Protein AF-A0A0C3NG25-F1 (afdb_monomer)

Sequence (75 aa):
NWLCTKALWDRWEEELELLTLETGWPQKFFLHKEKFWSGRHMEALAVGNTGFACYSARQSQMYRDLAGTLGCTSR

Structure (mmCIF, N/CA/C/O backbone):
data_AF-A0A0C3NG25-F1
#
_entry.id   AF-A0A0C3NG25-F1
#
loop_
_atom_site.group_PDB
_atom_site.id
_atom_site.type_symbol
_atom_site.label_atom_id
_atom_site.label_alt_id
_atom_site.label_comp_id
_atom_site.label_asym_id
_atom_site.label_entity_id
_atom_site.label_seq_id
_atom_site.pdbx_PDB_ins_code
_atom_site.Cartn_x
_atom_site.Cartn_y
_atom_site.Cartn_z
_atom_site.occupancy
_atom_site.B_iso_or_equiv
_atom_site.auth_seq_id
_atom_site.auth_comp_id
_atom_site.au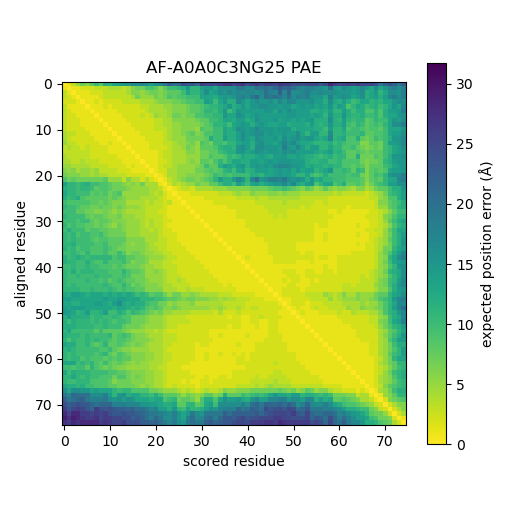th_asym_id
_atom_site.auth_atom_id
_atom_site.pdbx_PDB_model_num
ATOM 1 N N . ASN A 1 1 ? -29.598 4.281 36.432 1.00 79.44 1 ASN A N 1
ATOM 2 C CA . ASN A 1 1 ? -30.404 3.778 35.300 1.00 79.44 1 ASN A CA 1
ATOM 3 C C . ASN A 1 1 ? -29.516 2.854 34.474 1.00 79.44 1 ASN A C 1
ATOM 5 O O . ASN A 1 1 ? -28.625 3.347 33.797 1.00 79.44 1 ASN A O 1
ATOM 9 N N . TRP A 1 2 ? -29.685 1.537 34.614 1.00 92.44 2 TRP A N 1
ATOM 10 C CA . TRP A 1 2 ? -28.770 0.526 34.059 1.00 92.44 2 T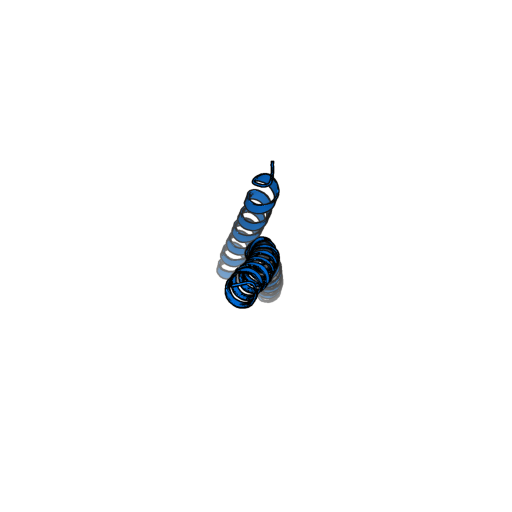RP A CA 1
ATOM 11 C C . TRP A 1 2 ? -28.782 0.467 32.522 1.00 92.44 2 TRP A C 1
ATOM 13 O O . TRP A 1 2 ? -27.773 0.117 31.918 1.00 92.44 2 TRP A O 1
ATOM 23 N N . LEU A 1 3 ? -29.885 0.886 31.888 1.00 93.50 3 LEU A N 1
ATOM 24 C CA . LEU A 1 3 ? -30.012 0.961 30.429 1.00 93.50 3 LEU A CA 1
ATOM 25 C C . LEU A 1 3 ? -29.063 1.999 29.817 1.00 93.50 3 LEU A C 1
ATOM 27 O O . LEU A 1 3 ? -28.448 1.737 28.789 1.00 93.50 3 LEU A O 1
ATOM 31 N N . CYS A 1 4 ? -28.897 3.152 30.471 1.00 91.81 4 CYS A N 1
ATOM 32 C CA . CYS A 1 4 ? -27.951 4.176 30.022 1.00 91.81 4 CYS A CA 1
ATOM 33 C C . CYS A 1 4 ? -26.504 3.682 30.123 1.00 91.81 4 CYS A C 1
ATOM 35 O O . CYS A 1 4 ? -25.704 3.932 29.230 1.00 91.81 4 CYS A O 1
ATOM 37 N N . THR A 1 5 ? -26.176 2.960 31.198 1.00 91.88 5 THR A N 1
ATOM 38 C CA . THR A 1 5 ? -24.845 2.375 31.390 1.00 91.88 5 THR A CA 1
ATOM 39 C C . THR A 1 5 ? -24.556 1.294 30.351 1.00 91.88 5 THR A C 1
ATOM 41 O O . THR A 1 5 ? -23.460 1.274 29.806 1.00 91.88 5 THR A O 1
ATOM 44 N N . LYS A 1 6 ? -25.545 0.452 30.021 1.00 94.44 6 LYS A N 1
ATOM 45 C CA . LYS A 1 6 ? -25.422 -0.552 28.959 1.00 94.44 6 LYS A CA 1
ATOM 46 C C . LYS A 1 6 ? -25.174 0.090 27.590 1.00 94.44 6 LYS A C 1
ATOM 48 O O . LYS A 1 6 ? -24.208 -0.258 26.933 1.00 94.44 6 LYS A O 1
ATOM 53 N N . ALA A 1 7 ? -25.975 1.086 27.210 1.00 95.00 7 ALA A N 1
ATOM 54 C CA . ALA A 1 7 ? -25.833 1.758 25.916 1.00 95.00 7 ALA A CA 1
ATOM 55 C C . ALA A 1 7 ? -24.478 2.473 25.734 1.00 95.00 7 ALA A C 1
ATOM 57 O O . ALA A 1 7 ? -23.986 2.589 24.615 1.00 95.00 7 ALA A O 1
ATOM 58 N N . LEU A 1 8 ? -23.875 2.972 26.819 1.00 94.94 8 LEU A N 1
ATOM 59 C CA . LEU A 1 8 ? -22.517 3.527 26.784 1.00 94.94 8 LEU A CA 1
ATOM 60 C C . LEU A 1 8 ? -21.456 2.444 26.576 1.00 94.94 8 LEU A C 1
ATOM 62 O O . LEU A 1 8 ? -20.468 2.690 25.892 1.00 94.94 8 LEU A O 1
ATOM 66 N N . TRP A 1 9 ? -21.662 1.272 27.172 1.00 94.94 9 TRP A N 1
ATOM 67 C CA . TRP A 1 9 ? -20.749 0.142 27.053 1.00 94.94 9 TRP A CA 1
ATOM 68 C C . TRP A 1 9 ? -20.776 -0.444 25.639 1.00 94.94 9 TRP A C 1
ATOM 70 O O . TRP A 1 9 ? -19.723 -0.564 25.024 1.00 94.94 9 TRP A O 1
ATOM 80 N N . ASP A 1 10 ? -21.975 -0.673 25.096 1.00 96.19 10 ASP A N 1
ATOM 81 C CA . ASP A 1 10 ? -22.175 -1.162 23.727 1.00 96.19 10 ASP A CA 1
ATOM 82 C C . ASP A 1 10 ? -21.521 -0.206 22.702 1.00 96.19 10 ASP A C 1
ATOM 84 O O . ASP A 1 10 ? -20.809 -0.639 21.801 1.00 96.19 10 ASP A O 1
ATOM 88 N N . ARG A 1 11 ? -21.668 1.118 22.885 1.00 95.88 11 ARG A N 1
ATOM 89 C CA . ARG A 1 11 ? -21.015 2.115 22.016 1.00 95.88 11 ARG A CA 1
ATOM 90 C C . ARG A 1 11 ? -19.492 2.059 22.088 1.00 95.88 11 ARG A C 1
ATOM 92 O O . ARG A 1 11 ? -18.830 2.206 21.067 1.00 95.88 11 ARG A O 1
ATOM 99 N N . TRP A 1 12 ? -18.933 1.912 23.287 1.00 95.19 12 TRP A N 1
ATOM 100 C CA . TRP A 1 12 ? -17.484 1.815 23.432 1.00 95.19 12 TRP A CA 1
ATOM 101 C C . TRP A 1 12 ? -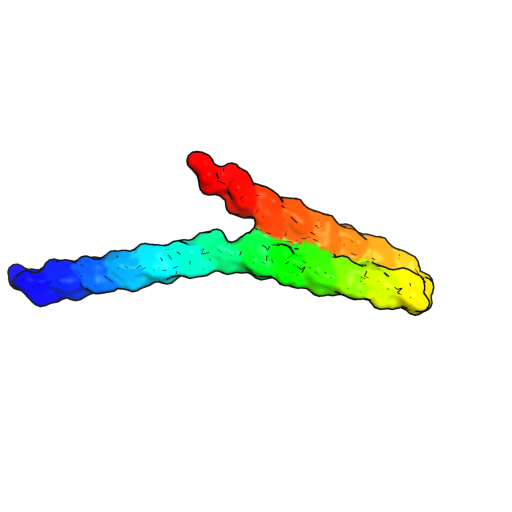16.971 0.558 22.721 1.00 95.19 12 TRP A C 1
ATOM 103 O O . TRP A 1 12 ? -15.989 0.631 21.990 1.00 95.19 12 TRP A O 1
ATOM 113 N N . GLU A 1 13 ? -17.652 -0.575 22.866 1.00 95.06 13 GLU A N 1
ATOM 114 C CA . GLU A 1 13 ? -17.277 -1.805 22.168 1.00 95.06 13 GLU A CA 1
ATOM 115 C C . GLU A 1 13 ? -17.276 -1.622 20.638 1.00 95.06 13 GLU A C 1
ATOM 117 O O . GLU A 1 13 ? -16.280 -1.946 19.990 1.00 95.06 13 GLU A O 1
ATOM 122 N N . GLU A 1 14 ? -18.315 -0.990 20.080 1.00 92.31 14 GLU A N 1
ATOM 123 C CA . GLU A 1 14 ? -18.383 -0.639 18.652 1.00 92.31 14 GLU A CA 1
ATOM 124 C C . GLU A 1 14 ? -17.240 0.294 18.214 1.00 92.31 14 GLU A C 1
ATOM 126 O O . GLU A 1 14 ? -16.581 0.046 17.204 1.00 92.31 14 GLU A O 1
ATOM 131 N N . GLU A 1 15 ? -16.965 1.362 18.969 1.00 93.00 15 GLU A N 1
ATOM 132 C CA . GLU A 1 15 ? -15.862 2.286 18.671 1.00 93.00 15 GLU A CA 1
ATOM 133 C C . GLU A 1 15 ? -14.504 1.575 18.711 1.00 93.00 15 GLU A C 1
ATOM 135 O O . GLU A 1 15 ? -13.641 1.828 17.868 1.00 93.00 15 GLU A O 1
ATOM 140 N N . LEU A 1 16 ? -14.310 0.658 19.660 1.00 90.19 16 LEU A N 1
ATOM 141 C CA . LEU A 1 16 ? -13.076 -0.107 19.795 1.00 90.19 16 LEU A CA 1
ATOM 142 C C . LEU A 1 16 ? -12.879 -1.064 18.611 1.00 90.19 16 LEU A C 1
ATOM 144 O O . LEU A 1 16 ? -11.765 -1.191 18.092 1.00 90.19 16 LEU A O 1
ATOM 148 N N . GLU A 1 17 ? -13.953 -1.704 18.153 1.00 89.69 17 GLU A N 1
ATOM 149 C CA . GLU A 1 17 ? -13.938 -2.574 16.980 1.00 89.69 17 GLU A CA 1
ATOM 150 C C . GLU A 1 17 ? -13.644 -1.775 15.701 1.00 89.69 17 GLU A C 1
ATOM 152 O O . GLU A 1 17 ? -12.753 -2.148 14.932 1.00 89.69 17 GLU A O 1
ATOM 157 N N . LEU A 1 18 ? -14.291 -0.620 15.516 1.00 87.25 18 LEU A N 1
ATOM 158 C CA . LEU A 1 18 ? -14.039 0.286 14.391 1.00 87.25 18 LEU A CA 1
ATOM 159 C C . LEU A 1 18 ? -12.591 0.785 14.371 1.00 87.25 18 LEU A C 1
ATOM 161 O O . LEU A 1 18 ? -11.927 0.665 13.344 1.00 87.25 18 LEU A O 1
ATOM 165 N N . LEU A 1 19 ? -12.055 1.249 15.503 1.00 85.31 19 LEU A N 1
ATOM 166 C CA . LEU A 1 19 ? -10.653 1.671 15.609 1.00 85.31 19 LEU A CA 1
ATOM 167 C C . LEU A 1 19 ? -9.686 0.524 15.288 1.00 85.31 19 LEU A C 1
ATOM 169 O O . LEU A 1 19 ? -8.670 0.718 14.616 1.00 85.31 19 LEU A O 1
ATOM 173 N N . THR A 1 20 ? -9.998 -0.697 15.719 1.00 80.44 20 THR A N 1
ATOM 174 C CA . THR A 1 20 ? -9.176 -1.880 15.421 1.00 80.44 20 THR A CA 1
ATOM 175 C C . THR A 1 20 ? -9.216 -2.235 13.930 1.00 80.44 20 THR A C 1
ATOM 177 O O . THR A 1 20 ? -8.197 -2.597 13.338 1.00 80.44 20 THR A O 1
ATOM 180 N N . LEU A 1 21 ? -10.373 -2.093 13.282 1.00 79.06 21 LEU A N 1
ATOM 181 C CA . LEU A 1 21 ? -10.521 -2.319 11.844 1.00 79.06 21 LEU A CA 1
ATOM 182 C C . LEU A 1 21 ? -9.840 -1.219 11.014 1.00 79.06 21 LEU A C 1
ATOM 184 O O . LEU A 1 21 ? -9.202 -1.514 9.997 1.00 79.06 21 LEU A O 1
ATOM 188 N N . GLU A 1 22 ? -9.928 0.033 11.460 1.00 83.50 22 GLU A N 1
ATOM 189 C CA . GLU A 1 22 ? -9.342 1.195 10.794 1.00 83.50 22 GLU A CA 1
ATOM 190 C C . GLU A 1 22 ? -7.820 1.250 10.939 1.00 83.50 22 GLU A C 1
ATOM 192 O O . GLU A 1 22 ? -7.137 1.585 9.974 1.00 83.50 22 GLU A O 1
ATOM 197 N N . THR A 1 23 ? -7.254 0.853 12.082 1.00 78.69 23 THR A N 1
ATOM 198 C CA . THR A 1 23 ? -5.796 0.905 12.320 1.00 78.69 23 THR A CA 1
ATOM 199 C C . THR A 1 23 ? -4.990 0.063 11.324 1.00 78.69 23 THR A C 1
ATOM 201 O O . THR A 1 23 ? -3.880 0.443 10.951 1.00 78.69 23 THR A O 1
ATOM 204 N N . GLY A 1 24 ? -5.550 -1.038 10.812 1.00 81.19 24 GLY A N 1
ATOM 205 C CA . GLY A 1 24 ? -4.899 -1.873 9.795 1.00 81.19 24 GLY A CA 1
ATOM 206 C C . GLY A 1 24 ? -5.173 -1.464 8.342 1.00 81.19 24 GLY A C 1
ATOM 207 O O . GLY 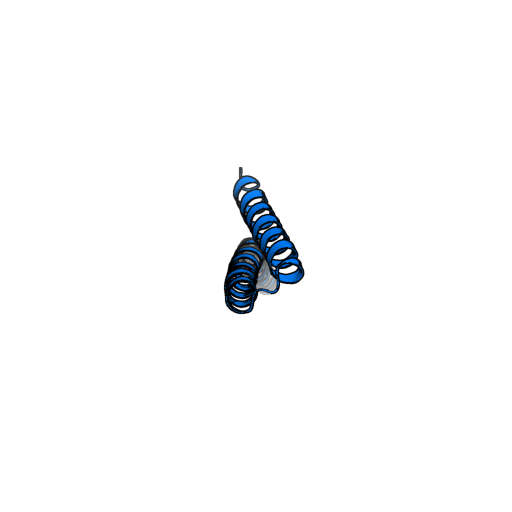A 1 24 ? -4.494 -1.942 7.425 1.00 81.19 24 GLY A O 1
ATOM 208 N N . TRP A 1 25 ? -6.178 -0.621 8.090 1.00 87.88 25 TRP A N 1
ATOM 209 C CA . TRP A 1 25 ? -6.625 -0.306 6.731 1.00 87.88 25 TRP A CA 1
ATOM 210 C C . TRP A 1 25 ? -5.602 0.514 5.924 1.00 87.88 25 TRP A C 1
ATOM 212 O O . TRP A 1 25 ? -5.297 0.102 4.800 1.00 87.88 25 TRP A O 1
ATOM 222 N N . PRO A 1 26 ? -4.990 1.592 6.459 1.00 89.25 26 PRO A N 1
ATOM 223 C CA . PRO A 1 26 ? -4.012 2.386 5.717 1.00 89.25 26 PRO A CA 1
ATOM 224 C C . PRO A 1 26 ? -2.802 1.566 5.257 1.00 89.25 26 PRO A C 1
ATOM 226 O O . PRO A 1 26 ? -2.376 1.676 4.107 1.00 89.25 26 PRO A O 1
ATOM 229 N N . GLN A 1 27 ? -2.292 0.670 6.109 1.00 89.88 27 GLN A N 1
ATOM 230 C CA . GLN A 1 27 ? -1.180 -0.209 5.745 1.00 89.88 27 GLN A CA 1
ATOM 231 C C . GLN A 1 27 ? -1.565 -1.161 4.603 1.00 89.88 27 GLN A C 1
ATOM 233 O O . GLN A 1 27 ? -0.831 -1.286 3.620 1.00 89.88 27 GLN A O 1
ATOM 238 N N . LYS A 1 28 ? -2.741 -1.800 4.688 1.00 91.19 28 LYS A N 1
ATOM 239 C CA . LYS A 1 28 ? -3.263 -2.676 3.624 1.00 91.19 28 LYS A CA 1
ATOM 240 C C . LYS A 1 28 ? -3.476 -1.913 2.316 1.00 91.19 28 LYS A C 1
ATOM 242 O O . LYS A 1 28 ? -3.145 -2.431 1.248 1.00 91.19 28 LYS A O 1
ATOM 247 N N . PHE A 1 29 ? -3.982 -0.684 2.391 1.00 92.62 29 PHE A N 1
ATOM 248 C CA . PHE A 1 29 ? -4.161 0.189 1.236 1.00 92.62 29 PHE A CA 1
ATOM 249 C C . PHE A 1 29 ? -2.824 0.520 0.558 1.00 92.62 29 PHE A C 1
ATOM 251 O O . PHE A 1 29 ? -2.704 0.385 -0.662 1.00 92.62 29 PHE A O 1
ATOM 258 N N . PHE A 1 30 ? -1.795 0.886 1.325 1.00 94.56 30 PHE A N 1
ATOM 259 C CA . PHE A 1 30 ? -0.474 1.180 0.768 1.00 94.56 30 PHE A CA 1
ATOM 260 C C . PHE A 1 30 ? 0.189 -0.050 0.146 1.00 94.56 30 PHE A C 1
ATOM 262 O O . PHE A 1 30 ? 0.694 0.043 -0.970 1.00 94.56 30 PHE A O 1
ATOM 269 N N . LEU A 1 31 ? 0.097 -1.222 0.780 1.00 95.38 31 LEU A N 1
ATOM 270 C CA . LEU A 1 31 ? 0.570 -2.477 0.181 1.00 95.38 31 LEU A CA 1
ATOM 271 C C . LEU A 1 31 ? -0.167 -2.813 -1.122 1.00 95.38 31 LEU A C 1
ATOM 273 O O . LEU A 1 31 ? 0.442 -3.269 -2.088 1.00 95.38 31 LEU A O 1
ATOM 277 N N . HIS A 1 32 ? -1.479 -2.578 -1.180 1.00 96.44 32 HIS A N 1
ATOM 278 C CA . HIS A 1 32 ? -2.246 -2.764 -2.409 1.00 96.44 32 HIS A CA 1
ATOM 279 C C . HIS A 1 32 ? -1.767 -1.819 -3.525 1.00 96.44 32 HIS A C 1
ATOM 281 O O . HIS A 1 32 ? -1.567 -2.252 -4.663 1.00 96.44 32 HIS A O 1
ATOM 287 N N . LYS A 1 33 ? -1.533 -0.541 -3.205 1.00 97.69 33 LYS A N 1
ATOM 288 C CA . LYS A 1 33 ? -1.001 0.446 -4.155 1.00 97.69 33 LYS A CA 1
ATOM 289 C C . LYS A 1 33 ? 0.411 0.108 -4.629 1.00 97.69 33 LYS A C 1
ATOM 291 O O . LYS A 1 33 ? 0.686 0.248 -5.818 1.00 97.69 33 LYS A O 1
ATOM 296 N N . GLU A 1 34 ? 1.283 -0.356 -3.740 1.00 97.75 34 GLU A N 1
ATOM 297 C CA . GLU A 1 34 ? 2.639 -0.801 -4.079 1.00 97.75 34 GLU A CA 1
ATOM 298 C C . GLU A 1 34 ? 2.611 -1.9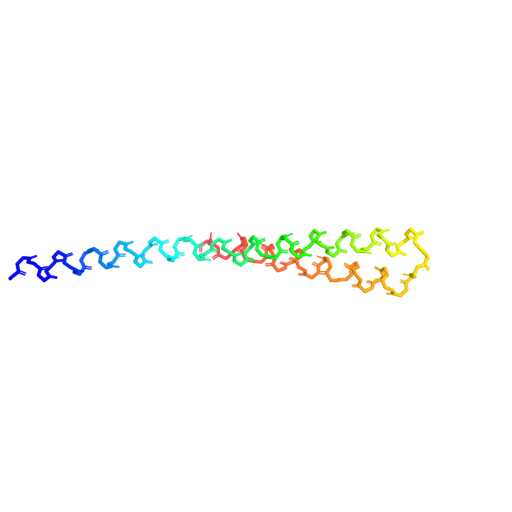03 -5.145 1.00 97.75 34 GLU A C 1
ATOM 300 O O . GLU A 1 34 ? 3.269 -1.768 -6.183 1.00 97.75 34 GLU A O 1
ATOM 305 N N . LYS A 1 35 ? 1.766 -2.924 -4.944 1.00 97.94 35 LYS A N 1
ATOM 306 C CA . LYS A 1 35 ? 1.581 -4.031 -5.891 1.00 97.94 35 LYS A CA 1
ATOM 307 C C . LYS A 1 35 ? 1.020 -3.557 -7.225 1.00 97.94 35 LYS A C 1
ATOM 309 O O . LYS A 1 35 ? 1.508 -3.968 -8.275 1.00 97.94 35 LYS A O 1
ATOM 314 N N . PHE A 1 36 ? 0.024 -2.671 -7.192 1.00 98.19 36 PHE A N 1
ATOM 315 C CA . PHE A 1 36 ? -0.552 -2.081 -8.400 1.00 98.19 36 PHE A CA 1
A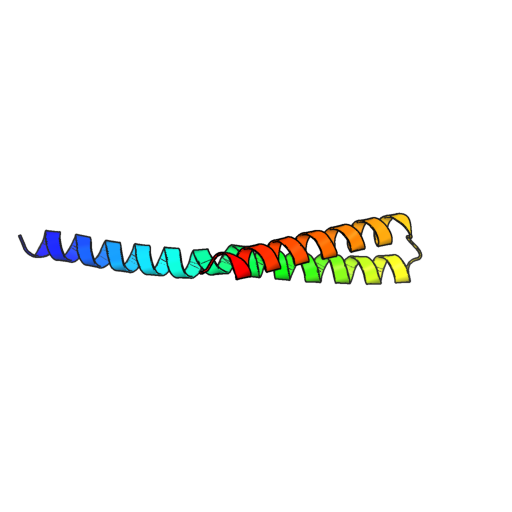TOM 316 C C . PHE A 1 36 ? 0.520 -1.384 -9.250 1.00 98.19 36 PHE A C 1
ATOM 318 O O . PHE A 1 36 ? 0.636 -1.648 -10.446 1.00 98.19 36 PHE A O 1
ATOM 325 N N . TRP A 1 37 ? 1.341 -0.530 -8.637 1.00 98.12 37 TRP A N 1
ATOM 326 C CA . TRP A 1 37 ? 2.385 0.205 -9.353 1.00 98.12 37 TRP A CA 1
ATOM 327 C C . TRP A 1 37 ? 3.545 -0.678 -9.812 1.00 98.12 37 TRP A C 1
ATOM 329 O O . TRP A 1 37 ? 4.100 -0.431 -10.881 1.00 98.12 37 TRP A O 1
ATOM 339 N N . SER A 1 38 ? 3.870 -1.729 -9.058 1.00 97.88 38 SER A N 1
ATOM 340 C CA . SER A 1 38 ? 4.823 -2.758 -9.485 1.00 97.88 38 SER A CA 1
ATOM 341 C C . SER A 1 38 ? 4.341 -3.482 -10.752 1.00 97.88 38 SER A C 1
ATOM 343 O O . SER A 1 38 ? 5.092 -3.619 -11.717 1.00 97.88 38 SER A O 1
ATOM 345 N N . GLY A 1 39 ? 3.052 -3.836 -10.819 1.00 97.88 39 GLY A N 1
ATOM 346 C CA . GLY A 1 39 ? 2.437 -4.383 -12.033 1.00 97.88 39 GLY A CA 1
ATOM 347 C C . GLY A 1 39 ? 2.539 -3.426 -13.225 1.00 97.88 39 GLY A C 1
ATOM 348 O O . GLY A 1 39 ? 3.026 -3.808 -14.287 1.00 97.88 39 GLY A O 1
ATOM 349 N N . ARG A 1 40 ? 2.187 -2.146 -13.024 1.00 97.75 40 ARG A N 1
ATOM 350 C CA . ARG A 1 40 ? 2.318 -1.103 -14.062 1.00 97.75 40 ARG A CA 1
ATOM 351 C C . ARG A 1 40 ? 3.752 -0.908 -14.541 1.00 97.75 40 ARG A C 1
ATOM 353 O O . ARG A 1 40 ? 3.961 -0.651 -15.721 1.00 97.75 40 ARG A O 1
ATOM 360 N N . HIS A 1 41 ? 4.731 -1.043 -13.651 1.00 97.38 41 HIS A N 1
ATOM 361 C CA . HIS A 1 41 ? 6.142 -0.996 -14.016 1.00 97.38 41 HIS A CA 1
ATOM 362 C C . HIS A 1 41 ? 6.524 -2.133 -14.965 1.00 97.38 41 HIS A C 1
ATOM 364 O O . HIS A 1 41 ? 7.137 -1.873 -15.999 1.00 97.38 41 HIS A O 1
ATOM 370 N N . MET A 1 42 ? 6.111 -3.367 -14.667 1.00 97.81 42 MET A N 1
ATOM 371 C CA . MET A 1 42 ? 6.370 -4.506 -15.551 1.00 97.81 42 MET A CA 1
ATOM 372 C C . MET A 1 42 ? 5.677 -4.351 -16.913 1.00 97.81 42 MET A C 1
ATOM 374 O O . MET A 1 42 ? 6.305 -4.592 -17.942 1.00 97.81 42 MET A O 1
ATOM 378 N N . GLU A 1 43 ? 4.426 -3.880 -16.939 1.00 97.81 43 GLU A N 1
ATOM 379 C CA . GLU A 1 43 ? 3.704 -3.560 -18.183 1.00 97.81 43 GLU A CA 1
ATOM 380 C C . GLU A 1 43 ? 4.446 -2.498 -19.013 1.00 97.81 43 GLU A C 1
ATOM 382 O O . GLU A 1 43 ? 4.613 -2.644 -20.224 1.00 97.81 43 GLU A O 1
ATOM 387 N N . ALA A 1 44 ? 4.936 -1.439 -18.362 1.00 97.19 44 ALA A N 1
ATOM 388 C CA . ALA A 1 44 ? 5.670 -0.360 -19.012 1.00 97.19 44 ALA A CA 1
ATOM 389 C C . ALA A 1 44 ? 6.987 -0.841 -19.631 1.00 97.19 44 ALA A C 1
ATOM 391 O O . ALA A 1 44 ? 7.316 -0.456 -20.755 1.00 97.19 44 ALA A O 1
ATOM 392 N N . LEU A 1 45 ? 7.724 -1.694 -18.910 1.00 96.94 45 LEU A N 1
ATOM 393 C CA . LEU A 1 45 ? 8.950 -2.315 -19.407 1.00 96.94 45 LEU A CA 1
ATOM 394 C C . LEU A 1 45 ? 8.674 -3.213 -20.617 1.00 96.94 45 LEU A C 1
ATOM 396 O O . LEU A 1 45 ? 9.420 -3.148 -21.590 1.00 96.94 45 LEU A O 1
ATOM 400 N N . ALA A 1 46 ? 7.588 -3.992 -20.592 1.00 97.25 46 ALA A N 1
ATOM 401 C CA . ALA A 1 46 ? 7.221 -4.888 -21.688 1.00 97.25 46 ALA A CA 1
ATOM 402 C C . ALA A 1 46 ? 6.929 -4.144 -23.005 1.00 97.25 46 ALA A C 1
ATOM 404 O O . ALA A 1 46 ? 7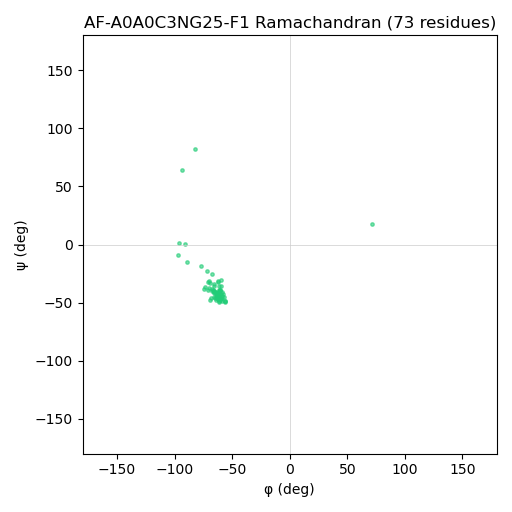.219 -4.660 -24.080 1.00 97.25 46 ALA A O 1
ATOM 405 N N . VAL A 1 47 ? 6.392 -2.922 -22.927 1.00 97.12 47 VAL A N 1
ATOM 406 C CA . VAL A 1 47 ? 6.082 -2.076 -24.098 1.00 97.12 47 VAL A CA 1
ATOM 407 C C . VAL A 1 47 ? 7.215 -1.073 -24.401 1.00 97.12 47 VAL A C 1
ATOM 409 O O . VAL A 1 47 ? 7.119 -0.278 -25.332 1.00 97.12 47 VAL A O 1
ATOM 412 N N . GLY A 1 48 ? 8.311 -1.088 -23.634 1.00 96.38 48 GLY A N 1
ATOM 413 C CA . GLY A 1 48 ? 9.452 -0.186 -23.831 1.00 96.38 48 GLY A CA 1
ATOM 414 C C . GLY A 1 48 ? 9.182 1.278 -23.457 1.00 96.38 48 GLY A C 1
ATOM 415 O O . GLY A 1 48 ? 9.932 2.168 -23.857 1.00 96.38 48 GLY A O 1
ATOM 416 N N . ASN A 1 49 ? 8.133 1.559 -22.677 1.00 96.38 49 ASN A N 1
ATOM 417 C CA . ASN A 1 49 ? 7.816 2.909 -22.213 1.00 96.38 49 ASN A CA 1
ATOM 418 C C . ASN A 1 49 ? 8.659 3.266 -20.977 1.00 96.38 49 ASN A C 1
ATOM 420 O O . ASN A 1 49 ? 8.215 3.161 -19.831 1.00 96.38 49 ASN A O 1
ATOM 424 N N . THR A 1 50 ? 9.896 3.693 -2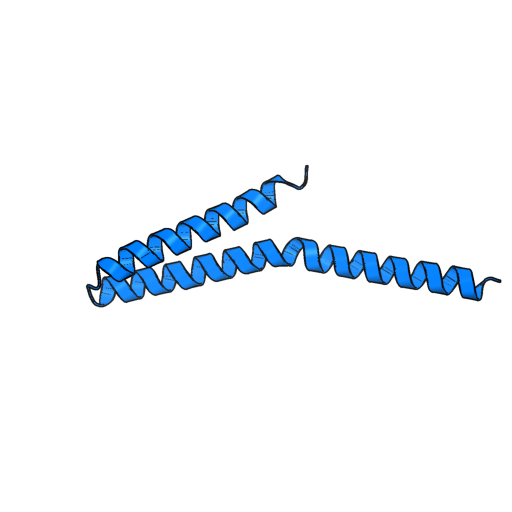1.223 1.00 95.00 50 THR A N 1
ATOM 425 C CA . THR A 1 50 ? 10.906 3.963 -20.187 1.00 95.00 50 THR A CA 1
ATOM 426 C C . THR A 1 50 ? 10.494 5.058 -19.202 1.00 95.00 50 THR A C 1
ATOM 428 O O . THR A 1 50 ? 10.716 4.918 -17.997 1.00 95.00 50 THR A O 1
ATOM 431 N N . GLY A 1 51 ? 9.846 6.125 -19.681 1.00 96.00 51 GLY A N 1
ATOM 432 C CA . GLY A 1 51 ? 9.364 7.217 -18.833 1.00 96.00 51 GLY A CA 1
ATOM 433 C C . GLY A 1 51 ? 8.294 6.747 -17.849 1.00 96.00 51 GLY A C 1
ATOM 434 O O . GLY A 1 51 ? 8.398 6.994 -16.644 1.00 96.00 51 GLY A O 1
ATOM 435 N N . PHE A 1 52 ? 7.301 6.003 -18.344 1.00 96.38 52 PHE A N 1
ATOM 436 C CA . PHE A 1 52 ? 6.255 5.444 -17.492 1.00 96.38 52 PHE A CA 1
ATOM 437 C C . PHE A 1 52 ? 6.812 4.389 -16.530 1.00 96.38 52 PHE A C 1
ATOM 439 O O . PHE A 1 52 ? 6.455 4.414 -15.355 1.00 96.38 52 PHE A O 1
ATOM 446 N N . ALA A 1 53 ? 7.754 3.550 -16.978 1.00 97.62 53 ALA A N 1
ATOM 447 C CA . ALA A 1 53 ? 8.413 2.553 -16.137 1.00 97.62 53 ALA A CA 1
ATOM 448 C C . ALA A 1 53 ? 9.163 3.188 -14.953 1.00 97.62 53 ALA A C 1
ATOM 450 O O . ALA A 1 53 ? 9.075 2.688 -13.830 1.00 97.62 53 ALA A O 1
ATOM 451 N N . CYS A 1 54 ? 9.874 4.297 -15.177 1.00 97.75 54 CYS A N 1
ATOM 452 C CA . CYS A 1 54 ? 10.566 5.031 -14.116 1.00 97.75 54 CYS A CA 1
ATOM 453 C C . CYS A 1 54 ? 9.574 5.636 -13.111 1.00 97.75 54 CYS A C 1
ATOM 455 O O . CYS A 1 54 ? 9.726 5.488 -11.895 1.00 97.75 54 CYS A O 1
ATOM 457 N N . TYR A 1 55 ? 8.510 6.267 -13.614 1.00 97.88 55 TYR A N 1
ATOM 458 C CA . TYR A 1 55 ? 7.474 6.850 -12.768 1.00 97.88 55 TYR A CA 1
ATOM 459 C C . TYR A 1 55 ? 6.766 5.795 -11.905 1.00 97.88 55 TYR A C 1
ATOM 461 O O . TYR A 1 55 ? 6.645 5.971 -10.691 1.00 97.88 55 TYR A O 1
ATOM 469 N N . SER A 1 56 ? 6.340 4.679 -12.498 1.00 97.25 56 SER A N 1
ATOM 470 C CA . SER A 1 56 ? 5.653 3.604 -11.779 1.00 97.25 56 SER A CA 1
ATOM 471 C C . SER A 1 56 ? 6.560 2.917 -10.754 1.00 97.25 56 SER A C 1
ATOM 473 O O . SER A 1 56 ? 6.096 2.591 -9.664 1.00 97.25 56 SER A O 1
ATOM 475 N N . ALA A 1 57 ? 7.859 2.761 -11.044 1.00 97.69 57 ALA A N 1
ATOM 476 C CA . ALA A 1 57 ? 8.831 2.255 -10.073 1.00 97.69 57 ALA A CA 1
ATOM 477 C C . ALA A 1 57 ? 8.935 3.177 -8.848 1.00 97.69 57 ALA A C 1
ATOM 479 O O . ALA A 1 57 ? 8.872 2.710 -7.709 1.00 97.69 57 ALA A O 1
ATOM 480 N N . ARG A 1 58 ? 9.007 4.498 -9.068 1.00 97.81 58 ARG A N 1
ATOM 481 C CA . ARG A 1 58 ? 9.015 5.487 -7.980 1.00 97.81 58 ARG A CA 1
ATOM 482 C C . ARG A 1 58 ? 7.734 5.433 -7.148 1.00 97.81 58 ARG A C 1
ATOM 484 O O . ARG A 1 58 ? 7.809 5.507 -5.925 1.00 97.81 58 ARG A O 1
ATOM 491 N N . GLN A 1 59 ? 6.573 5.300 -7.790 1.00 98.00 59 GLN A N 1
ATOM 492 C CA . GLN A 1 59 ? 5.298 5.164 -7.082 1.00 98.00 59 GLN A CA 1
ATOM 493 C C . GLN A 1 59 ? 5.270 3.897 -6.219 1.00 98.00 59 GLN A C 1
ATOM 495 O O . GLN A 1 59 ? 4.916 3.973 -5.046 1.00 98.00 59 GLN A O 1
ATOM 500 N N . SER A 1 60 ? 5.693 2.753 -6.764 1.00 97.25 60 SER A N 1
ATOM 501 C CA . SER A 1 60 ? 5.780 1.493 -6.016 1.00 97.25 60 SER A CA 1
ATOM 502 C C . SER A 1 60 ? 6.659 1.643 -4.768 1.00 97.25 60 SER A C 1
ATOM 504 O O . SER A 1 60 ? 6.202 1.340 -3.666 1.00 97.25 60 SER A O 1
ATOM 506 N N . GLN A 1 61 ? 7.858 2.221 -4.903 1.00 96.94 61 GLN A N 1
ATOM 507 C CA . GLN A 1 61 ? 8.743 2.452 -3.759 1.00 96.94 61 GLN A CA 1
ATOM 508 C C . GLN A 1 61 ? 8.122 3.386 -2.708 1.00 96.94 61 GLN A C 1
ATOM 510 O O . GLN A 1 61 ? 8.141 3.062 -1.527 1.00 96.94 61 GLN A O 1
ATOM 515 N N . MET A 1 62 ? 7.505 4.497 -3.121 1.00 97.31 62 MET A N 1
ATOM 516 C CA . MET A 1 62 ? 6.855 5.429 -2.190 1.00 97.31 62 MET A CA 1
ATOM 517 C C . MET A 1 62 ? 5.775 4.739 -1.344 1.00 97.31 62 MET A C 1
ATOM 519 O O . MET A 1 62 ? 5.719 4.925 -0.130 1.00 97.31 62 MET A O 1
ATOM 523 N N . TYR A 1 63 ? 4.920 3.926 -1.969 1.00 96.88 63 TYR A N 1
ATOM 524 C CA . TYR A 1 63 ? 3.878 3.196 -1.245 1.00 96.88 63 TYR A CA 1
ATOM 525 C C . TYR A 1 63 ? 4.442 2.084 -0.354 1.00 96.88 63 TYR A C 1
ATOM 527 O O . TYR A 1 63 ? 3.887 1.830 0.714 1.00 96.88 63 TYR A O 1
ATOM 535 N N . ARG A 1 64 ? 5.561 1.461 -0.742 1.00 95.31 64 ARG A N 1
ATOM 536 C CA . ARG A 1 64 ? 6.298 0.524 0.116 1.00 95.31 64 ARG A CA 1
ATOM 537 C C . ARG A 1 64 ? 6.792 1.205 1.390 1.00 95.31 64 ARG A C 1
ATOM 539 O O . ARG A 1 64 ? 6.584 0.675 2.479 1.00 95.31 64 ARG A O 1
ATOM 546 N N . ASP A 1 65 ? 7.388 2.385 1.252 1.00 95.12 65 ASP A N 1
ATOM 547 C CA . ASP A 1 65 ? 7.908 3.155 2.383 1.00 95.12 65 ASP A CA 1
ATOM 548 C C . ASP A 1 65 ? 6.768 3.578 3.320 1.00 95.12 65 ASP A C 1
ATOM 550 O O . ASP A 1 65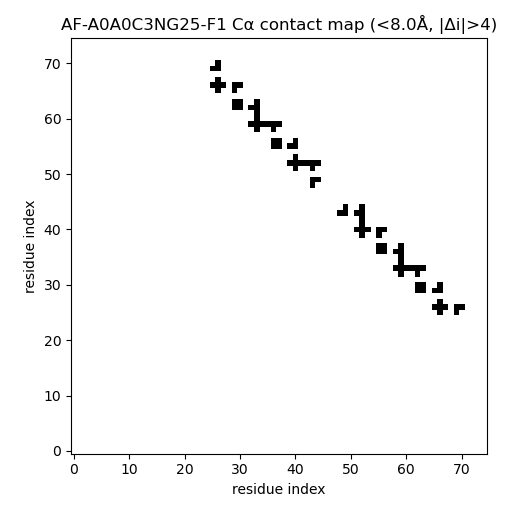 ? 6.851 3.365 4.528 1.00 95.12 65 ASP A O 1
ATOM 554 N N . LEU A 1 66 ? 5.654 4.072 2.764 1.00 93.00 66 LEU A N 1
ATOM 555 C CA . LEU A 1 66 ? 4.448 4.425 3.526 1.00 93.00 66 LEU A CA 1
ATOM 556 C C . LEU A 1 66 ? 3.824 3.224 4.259 1.00 93.00 66 LEU A C 1
ATOM 558 O O . LEU A 1 66 ? 3.312 3.371 5.366 1.00 93.00 66 LEU A O 1
ATOM 562 N N . ALA A 1 67 ? 3.867 2.026 3.673 1.00 91.38 67 ALA A N 1
ATOM 563 C CA . ALA A 1 67 ? 3.415 0.810 4.350 1.00 91.38 67 ALA A CA 1
ATOM 564 C C . ALA A 1 67 ? 4.351 0.396 5.504 1.00 91.38 67 ALA A C 1
ATOM 566 O O . ALA A 1 67 ? 3.888 -0.147 6.511 1.00 91.38 67 ALA A O 1
ATOM 567 N N . GLY A 1 68 ? 5.657 0.647 5.362 1.00 86.75 68 GLY A N 1
ATOM 568 C CA . GLY A 1 68 ? 6.675 0.345 6.370 1.00 86.75 68 GLY A CA 1
ATOM 569 C C . GLY A 1 68 ? 6.665 1.308 7.561 1.00 86.75 68 GLY A C 1
ATOM 570 O O . GLY A 1 68 ? 6.808 0.869 8.701 1.00 86.75 68 GLY A O 1
ATOM 571 N N . THR A 1 69 ? 6.435 2.606 7.335 1.00 80.75 69 THR A N 1
ATOM 572 C CA . THR A 1 69 ? 6.372 3.609 8.416 1.00 80.75 69 THR A CA 1
ATOM 573 C C . THR A 1 69 ? 5.186 3.388 9.356 1.00 80.75 69 THR A C 1
ATOM 575 O O . THR A 1 69 ? 5.316 3.572 10.567 1.00 80.75 69 THR A O 1
ATOM 578 N N . LEU A 1 70 ? 4.055 2.911 8.830 1.00 64.06 70 LEU A N 1
ATOM 579 C CA . LEU A 1 70 ? 2.890 2.537 9.636 1.00 64.06 70 LEU A CA 1
ATOM 580 C C . LEU A 1 70 ? 3.083 1.246 10.446 1.00 64.06 70 LEU A C 1
ATOM 582 O O . LEU A 1 70 ? 2.427 1.072 11.463 1.00 64.06 70 LEU A O 1
ATOM 586 N N . GLY A 1 71 ? 3.999 0.358 10.046 1.00 57.78 71 GLY A N 1
ATOM 587 C CA . GLY A 1 71 ? 4.339 -0.837 10.829 1.00 57.78 71 GLY A CA 1
ATOM 588 C C . GLY A 1 71 ? 5.254 -0.558 12.030 1.00 57.78 71 GLY A C 1
ATOM 589 O O . GLY A 1 71 ? 5.336 -1.376 12.940 1.00 57.78 71 GLY A O 1
ATOM 590 N N . CYS A 1 72 ? 5.941 0.590 12.046 1.00 51.97 72 CYS A N 1
ATOM 591 C CA . CYS A 1 72 ? 6.904 0.965 13.090 1.00 51.97 72 CYS A CA 1
ATOM 592 C C . CYS A 1 72 ? 6.323 1.872 14.189 1.00 51.97 72 CYS A C 1
ATOM 594 O O . CYS A 1 72 ? 7.003 2.123 15.181 1.00 51.97 72 CYS A O 1
ATOM 596 N N . THR A 1 73 ? 5.098 2.378 14.027 1.00 50.31 73 THR A N 1
ATOM 597 C CA . THR A 1 73 ? 4.459 3.318 14.970 1.00 50.31 73 THR A CA 1
ATOM 598 C C . THR A 1 73 ? 3.628 2.637 16.063 1.00 50.31 73 THR A C 1
ATOM 600 O O . THR A 1 73 ? 3.115 3.313 16.946 1.00 50.31 73 THR A O 1
ATOM 603 N N . SER A 1 74 ? 3.557 1.303 16.069 1.00 45.34 74 SER A N 1
ATOM 604 C CA . SER A 1 74 ? 2.961 0.502 17.147 1.00 45.34 74 SER A CA 1
ATOM 605 C C . SER A 1 74 ? 4.027 0.062 18.162 1.00 45.34 74 SER A C 1
ATOM 607 O O . SER A 1 74 ? 4.332 -1.127 18.263 1.00 45.34 74 SER A O 1
ATOM 609 N N . ARG A 1 75 ? 4.652 1.008 18.870 1.00 38.53 75 ARG A N 1
ATOM 610 C CA . ARG A 1 75 ? 5.561 0.703 19.985 1.00 38.53 75 ARG A CA 1
ATOM 611 C C . ARG A 1 75 ? 5.173 1.481 21.232 1.00 38.53 75 ARG A C 1
ATOM 613 O O . ARG A 1 75 ? 4.903 2.691 21.089 1.00 38.53 75 ARG A O 1
#

Radius of gyration: 20.36 Å; Cα contacts (8 Å, |Δi|>4): 47; chains: 1; bounding box: 41×12×59 Å

pLDDT: mean 90.08, std 12.74, range [38.53, 98.19]

Nearest PDB structures (foldseek):
  7o40-assembly1_A  TM=7.022E-01  e=9.884E-01  Synechocystis sp. PCC 6803 substr. Kazusa
  9eon-assembly1_A  TM=7.019E-01  e=1.635E+00  Synechocystis sp. PCC 6803
  1f4m-assembly1_B  TM=9.496E-01  e=4.473E+00  Escherichia coli
  6zvr-assembly1_C  TM=7.287E-01  e=1.635E+00  Nostoc punctiforme
  6zw6-assembly1_A  TM=5.173E-01  e=2.103E+00  Nostoc punctiforme

Foldseek 3Di:
DVVVVVVVVVVVVVVVVVCVVVLCVLLVVLQVQLVVLVVQLVVCVVVVVVVSNVVSNVRNVVSVVSSVVSVPPPD

Solvent-accessible surface area (backbone atoms only — not comparable to full-atom values): 3942 Å² total; per-residue (Å²): 116,70,66,62,56,48,56,52,50,56,48,50,53,52,52,53,50,49,51,61,58,52,70,53,43,64,39,53,51,23,49,51,50,17,52,53,24,47,51,50,19,54,56,21,55,76,73,65,38,60,70,57,21,54,52,24,47,52,50,14,52,53,24,46,51,58,26,50,56,62,68,66,69,82,119

Mean predicted aligned error: 7.16 Å

Secondary structure (DSSP, 8-state):
-HHHHHHHHHHHHHHHHHHHHHHTHHHHHHHHHHHHHHHHHHHHHHTT-HHHHHHHHHHHHHHHHHHHHHHSS--

Organism: NCBI:txid870435